Protein AF-D2S8A9-F1 (afdb_monomer)

Nearest PDB structures (foldseek):
  7tks-assembly1_2  TM=7.197E-01  e=7.276E+00  Saccharomyces cerevisiae
  7tkg-assembly1_5  TM=7.134E-01  e=8.767E+00  Saccharomyces cerevisiae

Structure (mmCIF, N/CA/C/O backbone):
data_AF-D2S8A9-F1
#
_entry.id   AF-D2S8A9-F1
#
loop_
_atom_site.group_PDB
_atom_site.id
_atom_site.type_symbol
_atom_site.label_atom_id
_atom_site.label_alt_id
_atom_site.label_comp_id
_atom_site.label_asym_id
_atom_site.label_entity_id
_atom_site.label_seq_id
_atom_site.pdbx_PDB_ins_code
_atom_site.Cartn_x
_atom_site.Cartn_y
_atom_site.Cartn_z
_atom_site.occupancy
_atom_site.B_iso_or_equiv
_atom_site.auth_seq_id
_atom_site.auth_comp_id
_atom_site.auth_asym_id
_atom_site.auth_atom_id
_atom_site.pdbx_PDB_model_num
ATOM 1 N N . MET A 1 1 ? -34.059 38.990 -2.639 1.00 36.22 1 MET A N 1
ATOM 2 C CA . MET A 1 1 ? -33.046 40.047 -2.849 1.00 36.22 1 MET A CA 1
ATOM 3 C C . MET A 1 1 ? -32.053 39.933 -1.708 1.00 36.22 1 MET A C 1
ATOM 5 O O . MET A 1 1 ? -32.429 40.268 -0.599 1.00 36.22 1 MET A O 1
ATOM 9 N N . GLY A 1 2 ? -30.846 39.403 -1.825 1.00 34.00 2 GLY A N 1
ATOM 10 C CA . GLY A 1 2 ? -30.077 38.758 -2.891 1.00 34.00 2 GLY A CA 1
ATOM 11 C C . GLY A 1 2 ? -28.841 38.193 -2.170 1.00 34.00 2 GLY A C 1
ATOM 12 O O . GLY A 1 2 ? -28.266 38.874 -1.328 1.00 34.00 2 GLY A O 1
ATOM 13 N N . ASP A 1 3 ? -28.671 36.878 -2.211 1.00 33.22 3 ASP A N 1
ATOM 14 C CA . ASP A 1 3 ? -27.584 36.179 -2.906 1.00 33.22 3 ASP A CA 1
ATOM 15 C C . ASP A 1 3 ? -26.175 36.506 -2.390 1.00 33.22 3 ASP A C 1
ATOM 17 O O . ASP A 1 3 ? -25.473 37.374 -2.899 1.00 33.22 3 ASP A O 1
ATOM 21 N N . ALA A 1 4 ? -25.735 35.711 -1.415 1.00 39.88 4 ALA A N 1
ATOM 22 C CA . ALA A 1 4 ? -24.327 35.477 -1.136 1.00 39.88 4 ALA A CA 1
ATOM 23 C C . ALA A 1 4 ? -24.091 33.965 -1.167 1.00 39.88 4 ALA A C 1
ATOM 25 O O . ALA A 1 4 ? -24.173 33.287 -0.147 1.00 39.88 4 ALA A O 1
ATOM 26 N N . ASN A 1 5 ? -23.837 33.422 -2.357 1.00 34.69 5 ASN A N 1
ATOM 27 C CA . ASN A 1 5 ? -23.184 32.125 -2.462 1.00 34.69 5 ASN A CA 1
ATOM 28 C C . ASN A 1 5 ? -22.341 32.049 -3.739 1.00 34.69 5 ASN A C 1
ATOM 30 O O . ASN A 1 5 ? -22.684 31.379 -4.711 1.00 34.69 5 ASN A O 1
ATOM 34 N N . SER A 1 6 ? -21.216 32.764 -3.730 1.00 38.22 6 SER A N 1
ATOM 35 C CA . SER A 1 6 ? -20.140 32.585 -4.707 1.00 38.22 6 SER A CA 1
ATOM 36 C C . SER A 1 6 ? -19.374 31.299 -4.395 1.00 38.22 6 SER A C 1
ATOM 38 O O . SER A 1 6 ? -18.236 31.326 -3.939 1.00 38.22 6 SER A O 1
ATOM 40 N N . SER A 1 7 ? -20.018 30.161 -4.639 1.00 43.34 7 SER A N 1
ATOM 41 C CA . SER A 1 7 ? -19.365 28.856 -4.727 1.00 43.34 7 SER A CA 1
ATOM 42 C C . SER A 1 7 ? -19.015 28.609 -6.191 1.00 43.34 7 SER A C 1
ATOM 44 O O . SER A 1 7 ? -19.755 27.961 -6.926 1.00 43.34 7 SER A O 1
ATOM 46 N N . GLY A 1 8 ? -17.912 29.202 -6.643 1.00 35.66 8 GLY A N 1
ATOM 47 C CA . GLY A 1 8 ? -17.453 29.100 -8.021 1.00 35.66 8 GLY A CA 1
ATOM 48 C C . GLY A 1 8 ? -15.950 28.877 -8.100 1.00 35.66 8 GLY A C 1
ATOM 49 O O . GLY A 1 8 ? -15.178 29.750 -7.731 1.00 35.66 8 GLY A O 1
A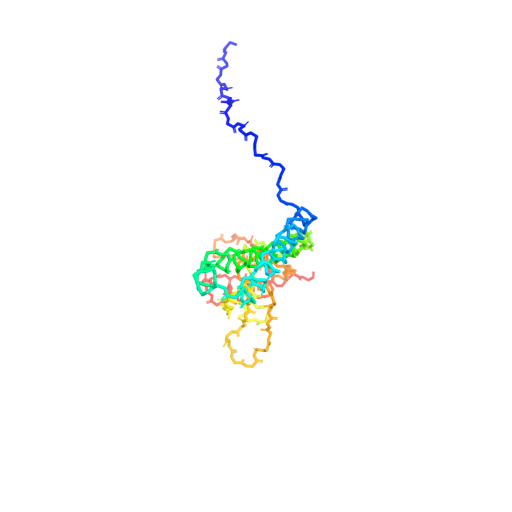TOM 50 N N . GLN A 1 9 ? -15.590 27.738 -8.696 1.00 43.41 9 GLN A N 1
ATOM 51 C CA . GLN A 1 9 ? -14.371 27.528 -9.487 1.00 43.41 9 GLN A CA 1
ATOM 52 C C . GLN A 1 9 ? -13.073 27.180 -8.738 1.00 43.41 9 GLN A C 1
ATOM 54 O O . GLN A 1 9 ? -12.113 27.935 -8.752 1.00 43.41 9 GLN A O 1
ATOM 59 N N . TYR A 1 10 ? -12.980 25.936 -8.257 1.00 39.97 10 TYR A N 1
ATOM 60 C CA . TYR A 1 10 ? -11.722 25.172 -8.304 1.00 39.97 10 TYR A CA 1
ATOM 61 C C . TYR A 1 10 ? -12.004 23.729 -8.737 1.00 39.97 10 TYR A C 1
ATOM 63 O O . TYR A 1 10 ? -11.893 22.780 -7.970 1.00 39.97 10 TYR A O 1
ATOM 71 N N . GLY A 1 11 ? -12.422 23.572 -9.991 1.00 40.78 11 GLY A N 1
ATOM 72 C CA . GLY A 1 11 ? -12.589 22.278 -10.649 1.00 40.78 11 GLY A CA 1
ATOM 73 C C . GLY A 1 11 ? -11.638 22.161 -11.831 1.00 40.78 11 GLY A C 1
ATOM 74 O O . GLY A 1 11 ? -12.088 22.087 -12.968 1.00 40.78 11 GLY A O 1
ATOM 75 N N . ALA A 1 12 ? -10.326 22.204 -11.588 1.00 47.38 12 ALA A N 1
ATOM 76 C CA . ALA A 1 12 ? -9.366 21.795 -12.605 1.00 47.38 12 ALA A CA 1
ATOM 77 C C . ALA A 1 12 ? -9.481 20.275 -12.761 1.00 47.38 12 ALA A C 1
ATOM 79 O O . ALA A 1 12 ? -9.326 19.541 -11.783 1.00 47.38 12 ALA A O 1
ATOM 80 N N . ALA A 1 13 ? -9.803 19.826 -13.975 1.00 51.12 13 ALA A N 1
ATOM 81 C CA . ALA A 1 13 ? -9.961 18.428 -14.343 1.00 51.12 13 ALA A CA 1
ATOM 82 C C . ALA A 1 13 ? -8.709 17.621 -13.965 1.00 51.12 13 ALA A C 1
ATOM 84 O O . ALA A 1 13 ? -7.732 17.556 -14.709 1.00 51.12 13 ALA A O 1
ATOM 85 N N . ARG A 1 14 ? -8.738 16.996 -12.786 1.00 62.12 14 ARG A N 1
ATOM 86 C CA . ARG A 1 14 ? -7.864 15.867 -12.487 1.00 62.12 14 ARG A CA 1
ATOM 87 C C . ARG A 1 14 ? -8.304 14.771 -13.448 1.00 62.12 14 ARG A C 1
ATOM 89 O O . ARG A 1 14 ? -9.492 14.456 -13.502 1.00 62.12 14 ARG A O 1
ATOM 96 N N . GLY A 1 15 ? -7.374 14.259 -14.253 1.00 61.22 15 GLY A N 1
ATOM 97 C CA . GLY A 1 15 ? -7.632 13.089 -15.090 1.00 61.22 15 GLY A CA 1
ATOM 98 C C . GLY A 1 15 ? -8.234 11.941 -14.265 1.00 61.22 15 GLY A C 1
ATOM 99 O O . GLY A 1 15 ? -8.216 11.998 -13.031 1.00 61.22 15 GLY A O 1
ATOM 100 N N . PRO A 1 16 ? -8.790 10.909 -14.921 1.00 71.94 16 PRO A N 1
ATOM 101 C CA . PRO A 1 16 ? -9.394 9.791 -14.209 1.00 71.94 16 PRO A CA 1
ATOM 102 C C . PRO A 1 16 ? -8.426 9.248 -13.152 1.00 71.94 16 PRO A C 1
ATOM 104 O O . PRO A 1 16 ? -7.241 9.044 -13.422 1.00 71.94 16 PRO A O 1
ATOM 107 N N . TRP A 1 17 ? -8.946 9.075 -11.935 1.00 82.69 17 TRP A N 1
ATOM 108 C CA . TRP A 1 17 ? -8.207 8.510 -10.810 1.00 82.69 17 TRP A CA 1
ATOM 109 C C . TRP A 1 17 ? -7.620 7.141 -11.182 1.00 82.69 17 TRP A C 1
ATOM 111 O O . TRP A 1 17 ? -8.195 6.410 -11.992 1.00 82.69 17 TRP A O 1
ATOM 121 N N . MET A 1 18 ? -6.473 6.793 -10.594 1.00 93.75 18 MET A N 1
ATOM 122 C CA . MET A 1 18 ? -5.798 5.526 -10.867 1.00 93.75 18 MET A CA 1
ATOM 123 C C . MET A 1 18 ? -6.702 4.336 -10.519 1.00 93.75 18 MET A C 1
ATOM 125 O O . MET A 1 18 ? -7.237 4.247 -9.416 1.00 93.75 18 MET A O 1
ATOM 129 N N . THR A 1 19 ? -6.850 3.397 -11.452 1.00 95.44 19 THR A N 1
ATOM 130 C CA . THR A 1 19 ? -7.549 2.124 -11.225 1.00 95.44 19 THR A CA 1
ATOM 131 C C . THR A 1 19 ? -6.546 0.969 -11.225 1.00 95.44 19 THR A C 1
ATOM 133 O O . THR A 1 19 ? -5.480 1.102 -11.832 1.00 95.44 19 THR A O 1
ATOM 136 N N . PRO A 1 20 ? -6.871 -0.194 -10.625 1.00 97.25 20 PRO A N 1
ATOM 137 C CA . PRO A 1 20 ? -5.993 -1.364 -10.690 1.00 97.25 20 PRO A CA 1
ATOM 138 C C . PRO A 1 20 ? -5.654 -1.783 -12.127 1.00 97.25 20 PRO A C 1
ATOM 140 O O . PRO A 1 20 ? -4.513 -2.125 -12.426 1.00 97.25 20 PRO A O 1
ATOM 143 N N . ALA A 1 21 ? -6.636 -1.731 -13.035 1.00 96.69 21 ALA A N 1
ATOM 144 C CA . ALA A 1 21 ? -6.426 -2.045 -14.446 1.00 96.69 21 ALA A CA 1
ATOM 145 C C . ALA A 1 21 ? -5.454 -1.053 -15.097 1.00 96.69 21 ALA A C 1
ATOM 147 O O . ALA A 1 21 ? -4.492 -1.466 -15.742 1.00 96.69 21 ALA A O 1
ATOM 148 N N . ARG A 1 22 ? -5.642 0.250 -14.848 1.00 96.62 22 ARG A N 1
ATOM 149 C CA . ARG A 1 22 ? -4.770 1.287 -15.400 1.00 96.62 22 ARG A CA 1
ATOM 150 C C . ARG A 1 22 ? -3.337 1.187 -14.874 1.00 96.62 22 ARG A C 1
ATOM 152 O O . ARG A 1 22 ? -2.395 1.353 -15.644 1.00 96.62 22 ARG A O 1
ATOM 159 N N . ALA A 1 23 ? -3.171 0.899 -13.587 1.00 97.62 23 ALA A N 1
ATOM 160 C CA . ALA A 1 23 ? -1.860 0.689 -12.986 1.00 97.62 23 ALA A CA 1
ATOM 161 C C . ALA A 1 23 ? -1.134 -0.507 -13.632 1.00 97.62 23 ALA A C 1
ATOM 163 O O . ALA A 1 23 ? 0.028 -0.386 -14.012 1.00 97.62 23 ALA A O 1
ATOM 164 N N . ARG A 1 24 ? -1.842 -1.620 -13.878 1.00 98.38 24 ARG A N 1
ATOM 165 C CA . ARG A 1 24 ? -1.294 -2.801 -14.575 1.00 98.38 24 ARG A CA 1
ATOM 166 C C . ARG A 1 24 ? -0.920 -2.531 -16.032 1.00 98.38 24 ARG A C 1
ATOM 168 O O . ARG A 1 24 ? 0.116 -3.006 -16.484 1.00 98.38 24 ARG A O 1
ATOM 175 N N . GLU A 1 25 ? -1.717 -1.756 -16.764 1.00 98.19 25 GLU A N 1
ATOM 176 C CA . GLU A 1 25 ? -1.378 -1.336 -18.134 1.00 98.19 25 GLU A CA 1
ATOM 177 C C . GLU A 1 25 ? -0.095 -0.498 -18.179 1.00 98.19 25 GLU A C 1
ATOM 179 O O . GLU A 1 25 ? 0.765 -0.698 -19.040 1.00 98.19 25 GLU A O 1
ATOM 184 N N . LEU A 1 26 ? 0.043 0.446 -17.244 1.00 98.06 26 LEU A N 1
ATOM 185 C CA . LEU A 1 26 ? 1.241 1.274 -17.130 1.00 98.06 26 LEU A CA 1
ATOM 186 C C . LEU A 1 26 ? 2.457 0.434 -16.732 1.00 98.06 26 LEU A C 1
ATOM 188 O O . LEU A 1 26 ? 3.522 0.621 -17.314 1.00 98.06 26 LEU A O 1
ATOM 192 N N . ALA A 1 27 ? 2.292 -0.523 -15.816 1.00 98.44 27 ALA A N 1
ATOM 193 C CA . ALA A 1 27 ? 3.350 -1.458 -15.444 1.00 98.44 27 ALA A CA 1
ATOM 194 C C . ALA A 1 27 ? 3.809 -2.295 -16.646 1.00 98.44 27 ALA A C 1
ATOM 196 O O . ALA A 1 27 ? 5.006 -2.410 -16.892 1.00 98.44 27 ALA A O 1
ATOM 197 N N . ALA A 1 28 ? 2.869 -2.815 -17.443 1.00 98.31 28 ALA A N 1
ATOM 198 C CA . ALA A 1 28 ? 3.186 -3.551 -18.665 1.00 98.31 28 ALA A CA 1
ATOM 199 C C . ALA A 1 28 ? 3.930 -2.675 -19.687 1.00 98.31 28 ALA A C 1
ATOM 201 O O . ALA A 1 28 ? 4.894 -3.125 -20.300 1.00 98.31 28 ALA A O 1
ATOM 202 N N . THR A 1 29 ? 3.528 -1.408 -19.826 1.00 98.44 29 THR A N 1
ATOM 203 C CA . THR A 1 29 ? 4.212 -0.437 -20.697 1.00 98.44 29 THR A CA 1
ATOM 204 C C . THR A 1 29 ? 5.642 -0.160 -20.219 1.00 98.44 29 THR A C 1
ATOM 206 O O . THR A 1 29 ? 6.571 -0.147 -21.024 1.00 98.44 29 THR A O 1
ATOM 209 N N . ALA A 1 30 ? 5.841 0.034 -18.912 1.00 98.38 30 ALA A N 1
ATOM 210 C CA . ALA A 1 30 ? 7.163 0.252 -18.330 1.00 98.38 30 ALA A CA 1
ATOM 211 C C . ALA A 1 30 ? 8.065 -0.985 -18.482 1.00 98.38 30 ALA A C 1
ATOM 213 O O . ALA A 1 30 ? 9.224 -0.847 -18.866 1.00 98.38 30 ALA A O 1
ATOM 214 N N . ALA A 1 31 ? 7.521 -2.186 -18.262 1.00 97.81 31 ALA A N 1
ATOM 215 C CA . ALA A 1 31 ? 8.233 -3.450 -18.440 1.00 97.81 31 ALA A CA 1
ATOM 216 C C . ALA A 1 31 ? 8.639 -3.699 -19.903 1.00 97.81 31 ALA A C 1
ATOM 218 O O . ALA A 1 31 ? 9.736 -4.194 -20.167 1.00 97.81 31 ALA A O 1
ATOM 219 N N . ASP A 1 32 ? 7.786 -3.329 -20.862 1.00 98.19 32 ASP A N 1
ATOM 220 C CA . ASP A 1 32 ? 8.117 -3.421 -22.283 1.00 98.19 32 ASP A CA 1
ATOM 221 C C . ASP A 1 32 ? 9.274 -2.487 -22.656 1.00 98.19 32 ASP A C 1
ATOM 223 O O . ASP A 1 32 ? 10.240 -2.917 -23.288 1.00 98.19 32 ASP A O 1
ATOM 227 N N . LEU A 1 33 ? 9.231 -1.232 -22.197 1.00 97.56 33 LEU A N 1
ATOM 228 C CA . LEU A 1 33 ? 10.314 -0.282 -22.440 1.00 97.56 33 LEU A CA 1
ATOM 229 C C . LEU A 1 33 ? 11.612 -0.702 -21.735 1.00 97.56 33 LEU A C 1
ATOM 231 O O . LEU A 1 33 ? 12.682 -0.597 -22.329 1.00 97.56 33 LEU A O 1
ATOM 235 N N . TYR A 1 34 ? 11.529 -1.231 -20.510 1.00 96.75 34 TYR A N 1
ATOM 236 C CA . TYR A 1 34 ? 12.669 -1.833 -19.813 1.00 96.75 34 TYR A CA 1
ATOM 237 C C . TYR A 1 34 ? 13.334 -2.911 -20.674 1.00 96.75 34 TYR A C 1
ATOM 239 O O . TYR A 1 34 ? 14.546 -2.876 -20.871 1.00 96.75 34 TYR A O 1
ATOM 247 N N . ARG A 1 35 ? 12.544 -3.832 -21.240 1.00 95.44 35 ARG A N 1
ATOM 248 C CA . ARG A 1 35 ? 13.054 -4.907 -22.098 1.00 95.44 35 ARG A CA 1
ATOM 249 C C . ARG A 1 35 ? 13.754 -4.357 -23.342 1.00 95.44 35 ARG A C 1
ATOM 251 O O . ARG A 1 35 ? 14.842 -4.821 -23.664 1.00 95.44 35 ARG A O 1
ATOM 258 N N . GLN A 1 36 ? 13.184 -3.338 -23.987 1.00 95.88 36 GLN A N 1
ATOM 259 C CA . GLN A 1 36 ? 13.816 -2.669 -25.133 1.00 95.88 36 GLN A CA 1
ATOM 260 C C . GLN A 1 36 ? 15.165 -2.026 -24.759 1.00 95.88 36 GLN A C 1
ATOM 262 O O . GLN A 1 36 ? 16.134 -2.142 -25.510 1.00 95.88 36 GLN A O 1
ATOM 267 N N . LEU A 1 37 ? 15.256 -1.371 -23.595 1.00 94.50 37 LEU A N 1
ATOM 268 C CA . LEU A 1 37 ? 16.519 -0.792 -23.121 1.00 94.50 37 LEU A CA 1
ATOM 269 C C . LEU A 1 37 ? 17.540 -1.868 -22.744 1.00 94.50 37 LEU A C 1
ATOM 271 O O . LEU A 1 37 ? 18.712 -1.733 -23.082 1.00 94.50 37 LEU A O 1
ATOM 275 N N . HIS A 1 38 ? 17.098 -2.952 -22.110 1.00 90.62 38 HIS A N 1
ATOM 276 C CA . HIS A 1 38 ? 17.963 -4.070 -21.754 1.00 90.62 38 HIS A CA 1
ATOM 277 C C . HIS A 1 38 ? 18.562 -4.746 -22.997 1.00 90.62 38 HIS A C 1
ATOM 279 O O . HIS A 1 38 ? 19.758 -5.021 -23.040 1.00 90.62 38 HIS A O 1
ATOM 285 N N . GLU A 1 39 ? 17.762 -4.949 -24.048 1.00 92.06 39 GLU A N 1
ATOM 286 C CA . GLU A 1 39 ? 18.243 -5.441 -25.346 1.00 92.06 39 GLU A CA 1
ATOM 287 C C . GLU A 1 39 ? 19.287 -4.489 -25.965 1.00 92.06 39 GLU A C 1
ATOM 289 O O . GLU A 1 39 ? 20.315 -4.943 -26.478 1.00 92.06 39 GLU A O 1
ATOM 294 N N . ALA A 1 40 ? 19.074 -3.171 -25.870 1.00 90.94 40 ALA A N 1
ATOM 295 C CA . ALA A 1 40 ? 20.040 -2.174 -26.331 1.00 90.94 40 ALA A CA 1
ATOM 296 C C . ALA A 1 40 ? 21.346 -2.193 -25.517 1.00 90.94 40 ALA A C 1
ATOM 298 O O . ALA A 1 40 ? 22.424 -2.036 -26.095 1.00 90.94 40 ALA A O 1
ATOM 299 N N . ASP A 1 41 ? 21.276 -2.426 -24.205 1.00 90.06 41 ASP A N 1
ATOM 300 C CA . ASP A 1 41 ? 22.458 -2.568 -23.352 1.00 90.06 41 ASP A CA 1
ATOM 301 C C . ASP A 1 41 ? 23.264 -3.831 -23.673 1.00 90.06 41 ASP A C 1
ATOM 303 O O . ASP A 1 41 ? 24.489 -3.759 -23.778 1.00 90.06 41 ASP A O 1
ATOM 307 N N . LEU A 1 42 ? 22.599 -4.961 -23.931 1.00 89.62 42 LEU A N 1
ATOM 308 C CA . LEU A 1 42 ? 23.268 -6.184 -24.388 1.00 89.62 42 LEU A CA 1
ATOM 309 C C . LEU A 1 42 ? 23.976 -5.969 -25.734 1.00 89.62 42 LEU A C 1
ATOM 311 O O . LEU A 1 42 ? 25.117 -6.402 -25.918 1.00 89.62 42 LEU A O 1
ATOM 315 N N . ALA A 1 43 ? 23.329 -5.270 -26.672 1.00 90.69 43 ALA A N 1
ATOM 316 C CA . ALA A 1 43 ? 23.934 -4.923 -27.956 1.00 90.69 43 ALA A CA 1
ATOM 317 C C . ALA A 1 43 ? 25.133 -3.975 -27.787 1.00 90.69 43 ALA A C 1
ATOM 319 O O . ALA A 1 43 ? 26.161 -4.156 -28.442 1.00 90.69 43 ALA A O 1
ATOM 320 N N . ARG A 1 44 ? 25.025 -2.994 -26.881 1.00 88.88 44 ARG A N 1
ATOM 321 C CA . ARG A 1 44 ? 26.120 -2.088 -26.521 1.00 88.88 44 ARG A CA 1
ATOM 322 C C . ARG A 1 44 ? 27.311 -2.860 -25.968 1.00 88.88 44 ARG A C 1
ATOM 324 O O . ARG A 1 44 ? 28.426 -2.596 -26.401 1.00 88.88 44 ARG A O 1
ATOM 331 N N . ASP A 1 45 ? 27.105 -3.786 -25.034 1.00 88.19 45 ASP A N 1
ATOM 332 C CA . ASP A 1 45 ? 28.195 -4.560 -24.424 1.00 88.19 45 ASP A CA 1
ATOM 333 C C . ASP A 1 45 ? 28.931 -5.444 -25.443 1.00 88.19 45 ASP A C 1
ATOM 335 O O . ASP A 1 45 ? 30.143 -5.647 -25.324 1.00 88.19 45 ASP A O 1
ATOM 339 N N . ALA A 1 46 ? 28.226 -5.900 -26.481 1.00 91.25 46 ALA A N 1
ATOM 340 C CA . ALA A 1 46 ? 28.789 -6.661 -27.592 1.00 91.25 46 ALA A CA 1
ATOM 341 C C . ALA A 1 46 ? 29.479 -5.800 -28.676 1.00 91.25 46 ALA A C 1
ATOM 343 O O . ALA A 1 46 ? 30.112 -6.360 -29.575 1.00 91.25 46 ALA A O 1
ATOM 344 N N . ASP A 1 47 ? 29.381 -4.464 -28.629 1.00 92.56 47 ASP A N 1
ATOM 345 C CA . ASP A 1 47 ? 29.931 -3.588 -29.674 1.00 92.56 47 ASP A CA 1
ATOM 346 C C . ASP A 1 47 ? 31.475 -3.653 -29.686 1.00 92.56 47 ASP A C 1
ATOM 348 O O . ASP A 1 47 ? 32.101 -3.546 -28.625 1.00 92.56 47 ASP A O 1
ATOM 352 N N . PRO A 1 48 ? 32.133 -3.814 -30.853 1.00 93.75 48 PRO A N 1
ATOM 353 C CA . PRO A 1 48 ? 33.592 -3.876 -30.943 1.00 93.75 48 PRO A CA 1
ATOM 354 C C . PRO A 1 48 ? 34.293 -2.563 -30.549 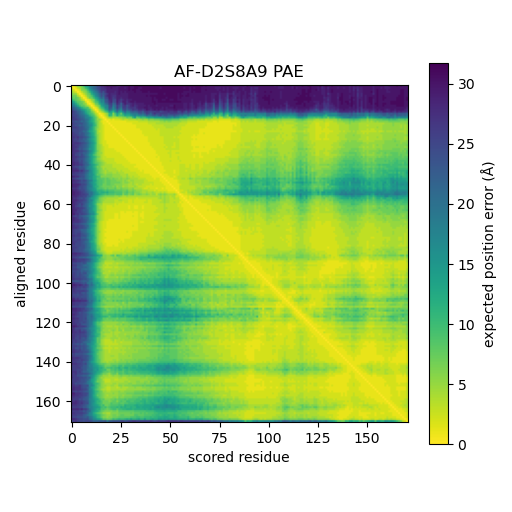1.00 93.75 48 PRO A C 1
ATOM 356 O O . PRO A 1 48 ? 35.434 -2.610 -30.078 1.00 93.75 48 PRO A O 1
ATOM 359 N N . ASP A 1 49 ? 33.633 -1.407 -30.658 1.00 93.31 49 ASP A N 1
ATOM 360 C CA . ASP A 1 49 ? 34.178 -0.093 -30.309 1.00 93.31 49 ASP A CA 1
ATOM 361 C C . ASP A 1 49 ? 34.128 0.167 -28.783 1.00 93.31 49 ASP A C 1
ATOM 363 O O . ASP A 1 49 ? 33.050 0.323 -28.195 1.00 93.31 49 ASP A O 1
ATOM 367 N N . PRO A 1 50 ? 35.287 0.301 -28.101 1.00 89.00 50 PRO A N 1
ATOM 368 C CA . PRO A 1 50 ? 35.330 0.605 -26.672 1.00 89.00 50 PRO A CA 1
ATOM 369 C C . PRO A 1 50 ? 34.660 1.930 -26.284 1.00 89.00 50 PRO A C 1
ATOM 371 O O . PRO A 1 50 ? 34.233 2.078 -25.138 1.00 89.00 50 PRO A O 1
ATOM 374 N N . ALA A 1 51 ? 34.595 2.916 -27.184 1.00 89.31 51 ALA A N 1
ATOM 375 C CA . ALA A 1 51 ? 33.924 4.184 -26.912 1.00 89.31 51 ALA A CA 1
ATOM 376 C C . ALA A 1 51 ? 32.403 4.003 -26.827 1.00 89.31 51 ALA A C 1
ATOM 378 O O . ALA A 1 51 ? 31.779 4.551 -25.918 1.00 89.31 51 ALA A O 1
ATOM 379 N N . ARG A 1 52 ? 31.830 3.174 -27.707 1.00 86.56 52 ARG A N 1
ATOM 380 C CA . ARG A 1 52 ? 30.405 2.817 -27.684 1.00 86.56 52 ARG A CA 1
ATOM 381 C C . ARG A 1 52 ? 30.053 1.978 -26.469 1.00 86.56 52 ARG A C 1
ATOM 383 O O . ARG A 1 52 ? 29.084 2.298 -25.791 1.00 86.56 52 ARG A O 1
ATOM 390 N N . ARG A 1 53 ? 30.906 1.017 -26.091 1.00 87.94 53 ARG A N 1
ATOM 391 C CA . ARG A 1 53 ? 30.730 0.269 -24.833 1.00 87.94 53 ARG A CA 1
ATOM 392 C C . ARG A 1 53 ? 30.669 1.187 -23.612 1.00 87.94 53 ARG A C 1
ATOM 394 O O . ARG A 1 53 ? 29.859 0.963 -22.723 1.00 87.94 53 ARG A O 1
ATOM 401 N N . ARG A 1 54 ? 31.474 2.256 -23.563 1.00 85.88 54 ARG A N 1
ATOM 402 C CA . ARG A 1 54 ? 31.440 3.233 -22.454 1.00 85.88 54 ARG A CA 1
ATOM 403 C C . ARG A 1 54 ? 30.236 4.184 -22.496 1.00 85.88 54 ARG A C 1
ATOM 405 O O . ARG A 1 54 ? 29.890 4.773 -21.471 1.00 85.88 54 ARG A O 1
ATOM 412 N N . ALA A 1 55 ? 29.597 4.354 -23.650 1.00 80.56 55 ALA A N 1
ATOM 413 C CA . ALA A 1 55 ? 28.427 5.205 -23.823 1.00 80.56 55 ALA A CA 1
ATOM 414 C C . ALA A 1 55 ? 27.144 4.411 -23.526 1.00 80.56 55 ALA A C 1
ATOM 416 O O . ALA A 1 55 ? 26.497 3.907 -24.434 1.00 80.56 55 ALA A O 1
ATOM 417 N N . GLY A 1 56 ? 26.780 4.275 -22.246 1.00 77.69 56 GLY A N 1
ATOM 418 C CA . GLY A 1 56 ? 25.601 3.472 -21.885 1.00 77.69 56 GLY A CA 1
ATOM 419 C C . GLY A 1 56 ? 25.070 3.591 -20.469 1.00 77.69 56 GLY A C 1
ATOM 420 O O . GLY A 1 56 ? 23.921 3.253 -20.242 1.00 77.69 56 GLY A O 1
ATOM 421 N N . TRP A 1 57 ? 25.837 4.142 -19.524 1.00 81.31 57 TRP A N 1
ATOM 422 C CA . TRP A 1 57 ? 25.418 4.172 -18.114 1.00 81.31 57 TRP A CA 1
ATOM 423 C C . TRP A 1 57 ? 24.041 4.829 -17.880 1.00 81.31 57 TRP A C 1
ATOM 425 O O . TRP A 1 57 ? 23.331 4.471 -16.951 1.00 81.31 57 TRP A O 1
ATOM 435 N N . ARG A 1 58 ? 23.643 5.789 -18.730 1.00 86.38 58 ARG A N 1
ATOM 436 C CA . ARG A 1 58 ? 22.318 6.425 -18.652 1.00 86.38 58 ARG A CA 1
ATOM 437 C C . ARG A 1 58 ? 21.177 5.503 -19.097 1.00 86.38 58 ARG A C 1
ATOM 439 O O . ARG A 1 58 ? 20.064 5.703 -18.627 1.00 86.38 58 ARG A O 1
ATOM 446 N N . LEU A 1 59 ? 21.438 4.550 -19.997 1.00 86.38 59 LEU A N 1
ATOM 447 C CA . LEU A 1 59 ? 20.458 3.547 -20.428 1.00 86.38 59 LEU A CA 1
ATOM 448 C C . LEU A 1 59 ? 20.203 2.544 -19.304 1.00 86.38 59 LEU A C 1
ATOM 450 O O . LEU A 1 59 ? 19.045 2.338 -18.965 1.00 86.38 59 LEU A O 1
ATOM 454 N N . ASP A 1 60 ? 21.261 2.066 -18.649 1.00 85.38 60 ASP A N 1
ATOM 455 C CA . ASP A 1 60 ? 21.163 1.187 -17.476 1.00 85.38 60 ASP A CA 1
ATOM 456 C C . ASP A 1 60 ? 20.369 1.848 -16.331 1.00 85.38 60 ASP A C 1
ATOM 458 O O . ASP A 1 60 ? 19.418 1.277 -15.800 1.00 85.38 60 ASP A O 1
ATOM 462 N N . VAL A 1 61 ? 20.658 3.122 -16.024 1.00 91.00 61 VAL A N 1
ATOM 463 C CA . VAL A 1 61 ? 19.877 3.897 -15.039 1.00 91.00 61 VAL A CA 1
ATOM 464 C C . VAL A 1 61 ? 18.407 4.029 -15.445 1.00 91.00 61 VAL A C 1
ATOM 466 O O . VAL A 1 61 ? 17.521 3.900 -14.599 1.00 91.00 61 VAL A O 1
ATOM 469 N N . ALA A 1 62 ? 18.125 4.287 -16.725 1.00 93.94 62 ALA A N 1
ATOM 470 C CA . ALA A 1 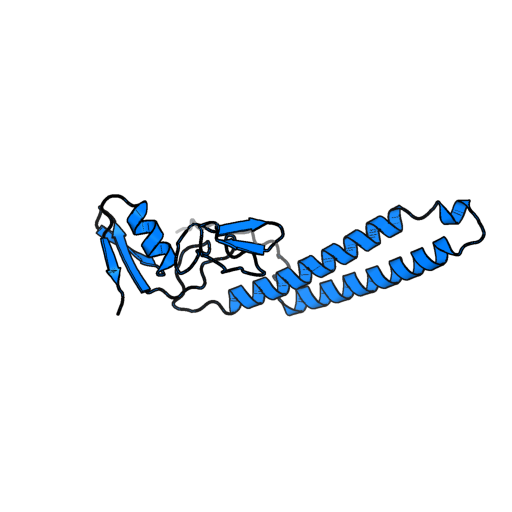62 ? 16.754 4.379 -17.217 1.00 93.94 62 ALA A CA 1
ATOM 471 C C . ALA A 1 62 ? 16.029 3.024 -17.153 1.00 93.94 62 ALA A C 1
ATOM 473 O O . ALA A 1 62 ? 14.868 2.981 -16.748 1.00 93.94 62 ALA A O 1
ATOM 474 N N . ALA A 1 63 ? 16.709 1.925 -17.489 1.00 93.25 63 ALA A N 1
ATOM 475 C CA . ALA A 1 63 ? 16.180 0.570 -17.394 1.00 93.25 63 ALA A CA 1
ATOM 476 C C . ALA A 1 63 ? 15.844 0.214 -15.939 1.00 93.25 63 ALA A C 1
ATOM 478 O O . ALA A 1 63 ? 14.711 -0.175 -15.657 1.00 93.25 63 ALA A O 1
ATOM 479 N N . GLY A 1 64 ? 16.769 0.445 -15.003 1.00 93.12 64 GLY A N 1
ATOM 480 C CA . GLY A 1 64 ? 16.516 0.248 -13.574 1.00 93.12 64 GLY A CA 1
ATOM 481 C C . GLY A 1 64 ? 15.323 1.069 -13.075 1.00 93.12 64 GLY A C 1
ATOM 482 O O . GLY A 1 64 ? 14.449 0.541 -12.391 1.00 93.12 64 GLY A O 1
ATOM 483 N N . GLY A 1 65 ? 15.221 2.336 -13.491 1.00 96.44 65 GLY A N 1
ATOM 484 C CA . GLY A 1 65 ? 14.078 3.190 -13.159 1.00 96.44 65 GLY A CA 1
ATOM 485 C C . GLY A 1 65 ? 12.740 2.670 -13.698 1.00 96.44 65 GLY A C 1
ATOM 486 O O . GLY A 1 65 ? 11.736 2.725 -12.990 1.00 96.44 65 GLY A O 1
ATOM 487 N N . LEU A 1 66 ? 12.710 2.137 -14.923 1.00 97.75 66 LEU A N 1
ATOM 488 C CA . LEU A 1 66 ? 11.504 1.548 -15.518 1.00 97.75 66 LEU A CA 1
ATOM 489 C C . LEU A 1 66 ? 11.091 0.250 -14.831 1.00 97.75 66 LEU A C 1
ATOM 491 O O . LEU A 1 66 ? 9.898 0.041 -14.613 1.00 97.75 66 LEU A O 1
ATOM 495 N N . GLN A 1 67 ? 12.057 -0.592 -14.465 1.00 96.31 67 GLN A N 1
ATOM 496 C CA . GLN A 1 67 ? 11.787 -1.802 -13.700 1.00 96.31 67 GLN A CA 1
ATOM 497 C C . GLN A 1 67 ? 11.163 -1.455 -12.343 1.00 96.31 67 GLN A C 1
ATOM 499 O O . GLN A 1 67 ? 10.083 -1.952 -12.030 1.00 96.31 67 GLN A O 1
ATOM 504 N N . SER A 1 68 ? 11.780 -0.545 -11.580 1.00 95.88 68 SER A N 1
ATOM 505 C CA . SER A 1 68 ? 11.224 -0.100 -10.297 1.00 95.88 68 SER A CA 1
ATOM 506 C C . SER A 1 68 ? 9.846 0.545 -10.460 1.00 95.88 68 SER A C 1
ATOM 508 O O . SER A 1 68 ? 8.946 0.274 -9.674 1.00 95.88 68 SER A O 1
ATOM 510 N N . ALA A 1 69 ? 9.633 1.352 -11.504 1.00 97.12 69 ALA A N 1
ATOM 511 C CA . ALA A 1 69 ? 8.320 1.933 -11.773 1.00 97.12 69 ALA A CA 1
ATOM 512 C C . ALA A 1 69 ? 7.255 0.861 -12.060 1.00 97.12 69 ALA A C 1
ATOM 514 O O . ALA A 1 69 ? 6.125 0.989 -11.594 1.00 97.12 69 ALA A O 1
ATOM 515 N N . ALA A 1 70 ? 7.596 -0.193 -12.809 1.00 97.88 70 ALA A N 1
ATOM 516 C CA . ALA A 1 70 ? 6.679 -1.296 -13.079 1.00 97.88 70 ALA A CA 1
ATOM 517 C C . ALA A 1 70 ? 6.295 -2.050 -11.795 1.00 97.88 70 ALA A C 1
ATOM 519 O O . ALA A 1 70 ? 5.116 -2.336 -11.596 1.00 97.88 70 ALA A O 1
ATOM 520 N N . GLU A 1 71 ? 7.266 -2.326 -10.920 1.00 95.38 71 GLU A N 1
ATOM 521 C CA . GLU A 1 71 ? 7.050 -2.981 -9.622 1.00 95.38 71 GLU A CA 1
ATOM 522 C C . GLU A 1 71 ? 6.124 -2.144 -8.719 1.00 95.38 71 GLU A C 1
ATOM 524 O O . GLU A 1 71 ? 5.078 -2.632 -8.295 1.00 95.38 71 GLU A O 1
ATOM 529 N N . GLU A 1 72 ? 6.419 -0.853 -8.534 1.00 95.31 72 GLU A N 1
ATOM 530 C CA . GLU A 1 72 ? 5.601 0.065 -7.721 1.00 95.31 72 GLU A CA 1
ATOM 531 C C . GLU A 1 72 ? 4.167 0.224 -8.264 1.00 95.31 72 GLU A C 1
ATOM 533 O O . GLU A 1 72 ? 3.200 0.350 -7.508 1.00 95.31 72 GLU A O 1
ATOM 538 N N . LEU A 1 73 ? 3.990 0.194 -9.590 1.00 97.06 73 LEU A N 1
ATOM 539 C CA . LEU A 1 73 ? 2.667 0.240 -10.218 1.00 97.06 73 LEU A CA 1
ATOM 540 C C . LEU A 1 73 ? 1.859 -1.039 -9.966 1.00 97.06 73 LEU A C 1
ATOM 542 O O . LEU A 1 73 ? 0.645 -0.960 -9.765 1.00 97.06 73 LEU A O 1
ATOM 546 N N . LEU A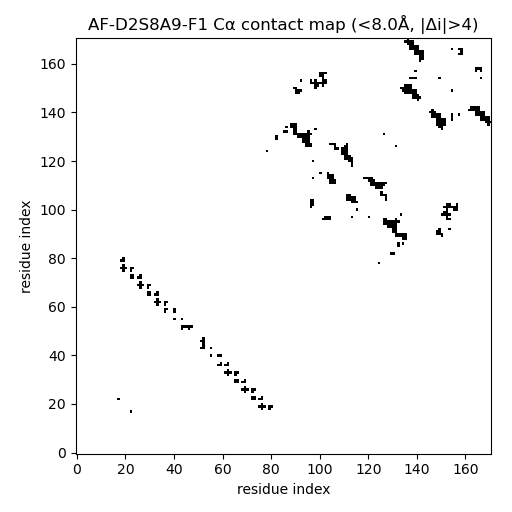 1 74 ? 2.501 -2.209 -9.966 1.00 96.38 74 LEU A N 1
ATOM 547 C CA . LEU A 1 74 ? 1.841 -3.469 -9.616 1.00 96.38 74 LEU A CA 1
ATOM 548 C C . LEU A 1 74 ? 1.464 -3.499 -8.132 1.00 96.38 74 LEU A C 1
ATOM 550 O O . LEU A 1 74 ? 0.320 -3.829 -7.813 1.00 96.38 74 LEU A O 1
ATOM 554 N N . ASP A 1 75 ? 2.362 -3.058 -7.252 1.00 93.62 75 ASP A N 1
ATOM 555 C CA . ASP A 1 75 ? 2.089 -2.939 -5.816 1.00 93.62 75 ASP A CA 1
ATOM 556 C C . ASP A 1 75 ? 0.920 -1.981 -5.548 1.00 93.62 75 ASP A C 1
ATOM 558 O O . ASP A 1 75 ? 0.009 -2.301 -4.776 1.00 93.62 75 ASP A O 1
ATOM 562 N N . THR A 1 76 ? 0.874 -0.854 -6.266 1.00 94.19 76 THR A N 1
ATOM 563 C CA . THR A 1 76 ? -0.248 0.097 -6.230 1.00 94.19 76 THR A CA 1
ATOM 564 C C . THR A 1 76 ? -1.550 -0.547 -6.715 1.00 94.19 76 THR A C 1
ATOM 566 O O . THR A 1 76 ? -2.612 -0.331 -6.128 1.00 94.19 76 THR A O 1
ATOM 569 N N . ALA A 1 77 ? -1.514 -1.343 -7.790 1.00 96.25 77 ALA A N 1
ATOM 570 C CA . ALA A 1 77 ? -2.702 -2.037 -8.286 1.00 96.25 77 ALA A CA 1
ATOM 571 C C . ALA A 1 77 ? -3.273 -2.990 -7.228 1.00 96.25 77 ALA A C 1
ATOM 573 O O . ALA A 1 77 ? -4.491 -3.041 -7.026 1.00 96.25 77 ALA A O 1
ATOM 574 N N . ASP A 1 78 ? -2.396 -3.715 -6.539 1.00 95.06 78 ASP A N 1
ATOM 575 C CA . ASP A 1 78 ? -2.784 -4.642 -5.486 1.00 95.06 78 ASP A CA 1
ATOM 576 C C . ASP A 1 78 ? -3.260 -3.907 -4.224 1.00 95.06 78 ASP A C 1
ATOM 578 O O . ASP A 1 78 ? -4.210 -4.361 -3.584 1.00 95.06 78 ASP A O 1
ATOM 582 N N . GLU A 1 79 ? -2.676 -2.753 -3.886 1.00 93.62 79 GLU A N 1
ATOM 583 C CA . GLU A 1 79 ? -3.174 -1.867 -2.824 1.00 93.62 79 GLU A CA 1
ATOM 584 C C . GLU A 1 79 ? -4.597 -1.393 -3.112 1.00 93.62 79 GLU A C 1
ATOM 586 O O . GLU A 1 79 ? -5.492 -1.574 -2.286 1.00 93.62 79 GLU A O 1
ATOM 591 N N . LEU A 1 80 ? -4.852 -0.877 -4.315 1.00 94.44 80 LEU A N 1
ATOM 592 C CA . LEU A 1 80 ? -6.185 -0.426 -4.714 1.00 94.44 80 LEU A CA 1
ATOM 593 C C . LEU A 1 80 ? -7.223 -1.555 -4.634 1.00 94.44 80 LEU A C 1
ATOM 595 O O . LEU A 1 80 ? -8.358 -1.317 -4.219 1.00 94.44 80 LEU A O 1
ATOM 599 N N . ILE A 1 81 ? -6.847 -2.789 -4.985 1.00 95.00 81 ILE A N 1
ATOM 600 C CA . ILE A 1 81 ? -7.721 -3.963 -4.841 1.00 95.00 81 ILE A CA 1
ATOM 601 C C . ILE A 1 81 ? -7.995 -4.269 -3.370 1.00 95.00 81 ILE A C 1
ATOM 603 O O . ILE A 1 81 ? -9.151 -4.499 -3.012 1.00 95.00 81 ILE A O 1
ATOM 607 N N . ARG A 1 82 ? -6.969 -4.253 -2.509 1.00 93.62 82 ARG A N 1
ATOM 608 C CA . ARG A 1 82 ? -7.138 -4.483 -1.064 1.00 93.62 82 ARG A CA 1
ATOM 609 C C . ARG A 1 82 ? -8.064 -3.446 -0.438 1.00 93.62 82 ARG A C 1
ATOM 611 O O . ARG A 1 82 ? -8.977 -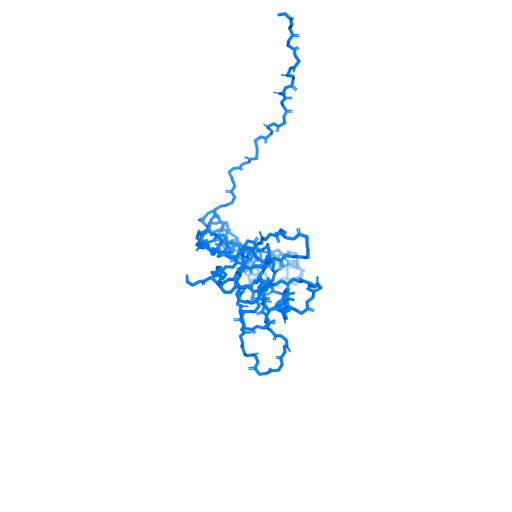3.816 0.297 1.00 93.62 82 ARG A O 1
ATOM 618 N N . LEU A 1 83 ? -7.864 -2.170 -0.765 1.00 9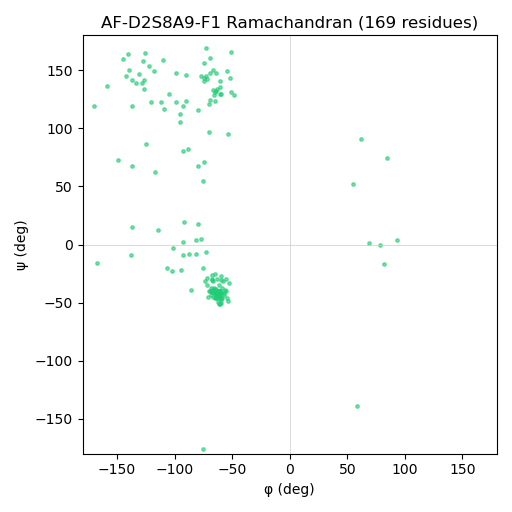2.31 83 LEU A N 1
ATOM 619 C CA . LEU A 1 83 ? -8.685 -1.072 -0.259 1.00 92.31 83 LEU A CA 1
ATOM 620 C C . LEU A 1 83 ? -10.134 -1.176 -0.747 1.00 92.31 83 LEU A C 1
ATOM 622 O O . LEU A 1 83 ? -11.057 -0.982 0.042 1.00 92.31 83 LEU A O 1
ATOM 626 N N . ALA A 1 84 ? -10.348 -1.538 -2.014 1.00 91.81 84 ALA A N 1
ATOM 627 C CA . ALA A 1 84 ? -11.687 -1.754 -2.559 1.00 91.81 84 ALA A CA 1
ATOM 628 C C . ALA A 1 84 ? -12.389 -2.984 -1.956 1.00 91.81 84 ALA A C 1
ATOM 630 O O . ALA A 1 84 ? -13.609 -2.990 -1.820 1.00 91.81 84 ALA A O 1
ATOM 631 N N . ALA A 1 85 ? -11.630 -4.014 -1.570 1.00 92.38 85 ALA A N 1
ATOM 632 C CA . ALA A 1 85 ? -12.139 -5.214 -0.908 1.00 92.38 85 ALA A CA 1
ATOM 633 C C . ALA A 1 85 ? -12.352 -5.037 0.609 1.00 92.38 85 ALA A C 1
ATOM 635 O O . ALA A 1 85 ? -12.698 -6.003 1.298 1.00 92.38 85 ALA A O 1
ATOM 636 N N . ARG A 1 86 ? -12.133 -3.829 1.152 1.00 91.19 86 ARG A N 1
ATOM 637 C CA . ARG A 1 86 ? -12.311 -3.550 2.578 1.00 91.19 86 ARG A CA 1
ATOM 638 C C . ARG A 1 86 ? -13.759 -3.800 2.988 1.00 91.19 86 ARG A C 1
ATOM 640 O O . ARG A 1 86 ? -14.708 -3.398 2.317 1.00 91.19 86 ARG A O 1
ATOM 647 N N . ARG A 1 87 ? -13.915 -4.475 4.124 1.00 90.00 87 ARG A N 1
ATOM 648 C CA . ARG A 1 87 ? -15.224 -4.856 4.650 1.00 90.00 87 ARG A CA 1
ATOM 649 C C . ARG A 1 87 ? -16.028 -3.623 5.067 1.00 90.00 87 ARG A C 1
ATOM 651 O O . ARG A 1 87 ? -15.460 -2.628 5.515 1.00 90.00 87 ARG A O 1
ATOM 658 N N . ALA A 1 88 ? -17.353 -3.721 4.975 1.00 90.88 88 ALA A N 1
ATOM 659 C CA . ALA A 1 88 ? -18.255 -2.668 5.446 1.00 90.88 88 ALA A CA 1
ATOM 660 C C . ALA A 1 88 ? -18.212 -2.502 6.977 1.00 90.88 88 ALA A C 1
ATOM 662 O O . ALA A 1 88 ? -18.356 -1.393 7.477 1.00 90.88 88 ALA A O 1
ATOM 663 N N . ASP A 1 89 ? -17.962 -3.594 7.705 1.00 93.69 89 ASP A N 1
ATOM 664 C CA . ASP A 1 89 ? -17.800 -3.657 9.163 1.00 93.69 89 ASP A CA 1
ATOM 665 C C . ASP A 1 89 ? -16.331 -3.495 9.604 1.00 93.69 89 ASP A C 1
ATOM 667 O O . ASP A 1 89 ? -15.957 -3.916 10.697 1.00 93.69 89 ASP A O 1
ATOM 671 N N . ALA A 1 90 ? -15.463 -2.938 8.755 1.00 95.88 90 ALA A N 1
ATOM 672 C CA . ALA A 1 90 ? -14.052 -2.782 9.086 1.00 95.88 90 ALA A CA 1
ATOM 673 C C . ALA A 1 90 ? -13.817 -1.655 10.105 1.00 95.88 90 ALA A C 1
ATOM 675 O O . ALA A 1 90 ? -14.381 -0.564 10.001 1.00 95.88 90 ALA A O 1
ATOM 676 N N . CYS A 1 91 ? -12.894 -1.904 11.034 1.00 96.75 91 CYS A N 1
ATOM 677 C CA . CYS A 1 91 ? -12.420 -0.958 12.039 1.00 96.75 91 CYS A CA 1
ATOM 678 C C . CYS A 1 91 ? -12.058 0.398 11.408 1.00 96.75 91 CYS A C 1
ATOM 680 O O . CYS A 1 91 ? -11.285 0.422 10.446 1.00 96.75 91 CYS A O 1
ATOM 682 N N . PRO A 1 92 ? -12.569 1.528 11.933 1.00 96.12 92 PRO A N 1
ATOM 683 C CA . PRO A 1 92 ? -12.469 2.846 11.302 1.00 96.12 92 PRO A CA 1
ATOM 684 C C . PRO A 1 92 ? -11.064 3.458 11.352 1.00 96.12 92 PRO A C 1
ATOM 686 O O . PRO A 1 92 ? -10.836 4.511 10.760 1.00 96.12 92 PRO A O 1
ATOM 689 N N . MET A 1 93 ? -10.120 2.825 12.050 1.00 96.25 93 MET A N 1
ATOM 690 C CA . MET A 1 93 ? -8.779 3.370 12.222 1.00 96.25 93 MET A CA 1
ATOM 691 C C . MET A 1 93 ? -8.038 3.468 10.880 1.00 96.25 93 MET A C 1
ATOM 693 O O . MET A 1 93 ? -7.986 2.481 10.139 1.00 96.25 93 MET A O 1
ATOM 697 N N . PRO A 1 94 ? -7.413 4.620 10.567 1.00 94.62 94 PRO A N 1
ATOM 698 C CA . PRO A 1 94 ? -6.755 4.836 9.280 1.00 94.62 94 PRO A CA 1
ATOM 699 C C . PRO A 1 94 ? -5.387 4.144 9.159 1.00 94.62 94 PRO A C 1
ATOM 701 O O . PRO A 1 94 ? -4.715 4.309 8.150 1.00 94.62 94 PRO A O 1
ATOM 704 N N . TRP A 1 95 ? -4.990 3.354 10.159 1.00 94.12 95 TRP A N 1
ATOM 705 C CA . TRP A 1 95 ? -3.807 2.495 10.141 1.00 94.12 95 TRP A CA 1
ATOM 706 C C . TRP A 1 95 ? -4.166 1.087 10.610 1.00 94.12 95 TRP A C 1
ATOM 708 O O . TRP A 1 95 ? -4.994 0.908 11.508 1.00 94.12 95 TRP A O 1
ATOM 718 N N . GLY A 1 96 ? -3.510 0.073 10.056 1.00 94.06 96 GLY A N 1
ATOM 719 C CA . GLY A 1 96 ? -3.652 -1.300 10.509 1.00 94.06 96 GLY A CA 1
ATOM 720 C C . GLY A 1 96 ? -2.928 -1.579 11.829 1.00 94.06 96 GLY A C 1
ATOM 721 O O . GLY A 1 96 ? -1.952 -0.932 12.203 1.00 94.06 96 GLY A O 1
ATOM 722 N N . ALA A 1 97 ? -3.401 -2.612 12.524 1.00 93.31 97 ALA A N 1
ATOM 723 C CA . ALA A 1 97 ? -2.797 -3.150 13.739 1.00 93.31 97 ALA A CA 1
ATOM 724 C C . ALA A 1 97 ? -2.523 -4.654 13.592 1.00 93.31 97 ALA A C 1
ATOM 726 O O . ALA A 1 97 ? -3.055 -5.319 12.689 1.00 93.31 97 ALA A O 1
ATOM 727 N N . CYS A 1 98 ? -1.693 -5.204 14.483 1.00 92.50 98 CYS A N 1
ATOM 728 C CA . CYS A 1 98 ? -1.655 -6.646 14.686 1.00 92.50 98 CYS A CA 1
ATOM 729 C C . CYS A 1 98 ? -2.976 -7.053 15.357 1.00 92.50 98 CYS A C 1
ATOM 731 O O . CYS A 1 98 ? -3.263 -6.519 16.428 1.00 92.50 98 CYS A O 1
ATOM 733 N N . PRO A 1 99 ? -3.757 -7.991 14.794 1.00 88.69 99 PRO A N 1
ATOM 734 C CA . PRO A 1 99 ? -5.055 -8.350 15.369 1.00 88.69 99 PRO A CA 1
ATOM 735 C C . PRO A 1 99 ? -4.963 -8.845 16.816 1.00 88.69 99 PRO A C 1
ATOM 737 O O . PRO A 1 99 ? -5.856 -8.584 17.597 1.00 88.69 99 PRO A O 1
ATOM 740 N N . GLU A 1 100 ? -3.852 -9.488 17.177 1.00 86.44 100 GLU A N 1
ATOM 741 C CA . GLU A 1 100 ? -3.633 -10.069 18.510 1.00 86.44 100 GLU A CA 1
ATOM 742 C C . GLU A 1 100 ? -2.878 -9.136 19.472 1.00 86.44 100 GLU A C 1
ATOM 744 O O . GLU A 1 100 ? -2.892 -9.333 20.682 1.00 86.44 100 GLU A O 1
ATOM 749 N N . HIS A 1 101 ? -2.131 -8.161 18.944 1.00 88.12 101 HIS A N 1
ATOM 750 C CA . HIS A 1 101 ? -1.114 -7.438 19.721 1.00 88.12 101 HIS A CA 1
ATOM 751 C C . HIS A 1 101 ? -1.124 -5.926 19.488 1.00 88.12 101 HIS A C 1
ATOM 753 O O . HIS A 1 101 ? -0.136 -5.256 19.788 1.00 88.12 101 HIS A O 1
ATOM 759 N N . GLY A 1 102 ? -2.190 -5.397 18.891 1.00 88.94 102 GLY A N 1
ATOM 760 C CA . GLY A 1 102 ? -2.404 -3.967 18.700 1.00 88.94 102 GLY A CA 1
ATOM 761 C C . GLY A 1 102 ? -1.307 -3.251 17.912 1.00 88.94 102 GLY A C 1
ATOM 762 O O . GLY A 1 102 ? -0.808 -3.764 16.899 1.00 88.94 102 GLY A O 1
ATOM 763 N N . ALA A 1 103 ? -0.950 -2.047 18.367 1.00 84.94 103 ALA A N 1
ATOM 764 C CA . ALA A 1 103 ? -0.037 -1.110 17.709 1.00 84.94 103 ALA A CA 1
ATOM 765 C C . ALA A 1 103 ? 1.452 -1.510 17.835 1.00 84.94 103 ALA A C 1
ATOM 767 O O . ALA A 1 103 ? 2.299 -0.748 18.289 1.00 84.94 103 ALA A O 1
ATOM 768 N N . THR A 1 104 ? 1.795 -2.733 17.423 1.00 88.81 104 THR A N 1
ATOM 769 C CA . THR A 1 104 ? 3.153 -3.314 17.541 1.00 88.81 104 THR A CA 1
ATOM 770 C C . THR A 1 104 ? 3.829 -3.580 16.195 1.00 88.81 104 THR A C 1
ATOM 772 O O . THR A 1 104 ? 4.846 -4.285 16.115 1.00 88.81 104 THR A O 1
ATOM 775 N N . LEU A 1 105 ? 3.249 -3.040 15.124 1.00 92.88 105 LEU A N 1
ATOM 776 C CA . LEU A 1 105 ? 3.718 -3.215 13.759 1.00 92.88 105 LEU A CA 1
ATOM 777 C C . LEU A 1 105 ? 4.943 -2.336 13.456 1.00 92.88 105 LEU A C 1
ATOM 779 O O . LEU A 1 105 ? 5.055 -1.205 13.918 1.00 92.88 105 LEU A O 1
ATOM 783 N N . ARG A 1 106 ? 5.849 -2.856 12.629 1.00 92.12 106 ARG A N 1
ATOM 784 C CA . ARG A 1 106 ? 6.901 -2.110 11.930 1.00 92.12 106 ARG A CA 1
ATOM 785 C C . ARG A 1 106 ? 6.757 -2.322 10.433 1.00 92.12 106 ARG A C 1
ATOM 787 O O . ARG A 1 106 ? 6.217 -3.339 10.002 1.00 92.12 106 ARG A O 1
ATOM 794 N N . SER A 1 107 ? 7.230 -1.356 9.655 1.00 91.75 107 SER A N 1
ATOM 795 C CA . SER A 1 107 ? 7.161 -1.390 8.198 1.00 91.75 107 SER A CA 1
ATOM 796 C C . SER A 1 107 ? 8.474 -0.934 7.576 1.00 91.75 107 SER A C 1
ATOM 798 O O . SER A 1 107 ? 9.133 -0.031 8.093 1.00 91.75 107 SER A O 1
ATOM 800 N N . THR A 1 108 ? 8.883 -1.585 6.491 1.00 90.94 108 THR A N 1
ATOM 801 C CA . THR A 1 108 ? 10.025 -1.199 5.650 1.00 90.94 108 THR A CA 1
ATOM 802 C C . THR A 1 108 ? 9.855 -1.825 4.270 1.00 90.94 108 THR A C 1
ATOM 804 O O . THR A 1 108 ? 9.507 -3.003 4.170 1.00 90.94 108 THR A O 1
ATOM 807 N N . GLY A 1 109 ? 10.118 -1.049 3.212 1.00 83.75 109 GLY A N 1
ATOM 808 C CA . GLY A 1 109 ? 10.055 -1.517 1.822 1.00 83.75 109 GLY A CA 1
ATOM 809 C C . GLY A 1 109 ? 8.704 -2.139 1.475 1.00 83.75 109 GLY A C 1
ATOM 810 O O . GLY A 1 109 ? 8.658 -3.310 1.108 1.00 83.75 109 GLY A O 1
ATOM 811 N N . GLY A 1 110 ? 7.615 -1.411 1.743 1.00 84.69 110 GLY A N 1
ATOM 812 C CA . GLY A 1 110 ? 6.250 -1.844 1.428 1.00 84.69 110 GLY A CA 1
ATOM 813 C C . GLY A 1 110 ? 5.726 -3.029 2.245 1.00 84.69 110 GLY A C 1
ATOM 814 O O . GLY A 1 110 ? 4.596 -3.445 2.039 1.00 84.69 110 GLY A O 1
ATOM 815 N N . ARG A 1 111 ? 6.497 -3.584 3.188 1.00 89.31 111 ARG A N 1
ATOM 816 C CA . ARG A 1 111 ? 6.122 -4.780 3.959 1.00 89.31 111 ARG A CA 1
ATOM 817 C C . ARG A 1 111 ? 6.018 -4.477 5.434 1.00 89.31 111 ARG A C 1
ATOM 819 O O . ARG A 1 111 ? 6.766 -3.658 5.961 1.00 89.31 111 ARG A O 1
ATOM 826 N N . CYS A 1 112 ? 5.132 -5.196 6.114 1.00 92.56 112 CYS A N 1
ATOM 827 C CA . CYS A 1 112 ? 4.836 -4.964 7.517 1.00 92.56 112 CYS A CA 1
ATOM 828 C C . CYS A 1 112 ? 4.971 -6.245 8.348 1.00 92.56 112 CYS A C 1
ATOM 830 O O . CYS A 1 112 ? 4.604 -7.336 7.914 1.00 92.56 112 CYS A O 1
ATOM 832 N N . TRP A 1 113 ? 5.502 -6.133 9.561 1.00 92.44 113 TRP A N 1
ATOM 833 C CA . TRP A 1 113 ? 5.637 -7.250 10.494 1.00 92.44 113 TRP A CA 1
ATOM 834 C C . TRP A 1 113 ? 5.440 -6.790 11.932 1.00 92.44 113 TRP A C 1
ATOM 836 O O . TRP A 1 113 ? 5.574 -5.612 12.258 1.00 92.44 113 TRP A O 1
ATOM 846 N N . ARG A 1 114 ? 5.130 -7.734 12.817 1.00 91.25 114 ARG A N 1
ATOM 847 C CA . ARG A 1 114 ? 4.964 -7.472 14.248 1.00 91.25 114 ARG A CA 1
ATOM 848 C C . ARG A 1 114 ? 6.288 -7.626 15.000 1.00 91.25 114 ARG A C 1
ATOM 850 O O . ARG A 1 114 ? 7.102 -8.474 14.650 1.00 91.25 114 ARG A O 1
ATOM 857 N N . THR A 1 115 ? 6.499 -6.823 16.044 1.00 86.00 115 THR A N 1
ATOM 858 C CA . THR A 1 115 ? 7.786 -6.764 16.768 1.00 86.00 115 THR A CA 1
ATOM 859 C C . THR A 1 115 ? 7.851 -7.502 18.094 1.00 86.00 115 THR A C 1
ATOM 861 O O . THR A 1 115 ? 8.948 -7.833 18.535 1.00 86.00 115 THR A O 1
ATOM 864 N N . THR A 1 116 ? 6.728 -7.755 18.765 1.00 86.06 116 THR A N 1
ATOM 865 C CA . THR A 1 116 ? 6.786 -8.429 20.064 1.00 86.06 116 THR A CA 1
ATOM 866 C C . THR A 1 116 ? 7.229 -9.912 19.899 1.00 86.06 116 THR A C 1
ATOM 868 O O . THR A 1 116 ? 7.167 -10.459 18.786 1.00 86.06 116 THR A O 1
ATOM 871 N N . PRO A 1 117 ? 7.722 -10.597 20.946 1.00 86.88 117 PRO A N 1
ATOM 872 C CA . PRO A 1 117 ? 8.160 -12.000 20.854 1.00 86.88 117 PRO A CA 1
ATOM 873 C C . PRO A 1 117 ? 7.008 -13.007 20.650 1.00 86.88 117 PRO A C 1
ATOM 875 O O . PRO A 1 117 ? 5.892 -12.772 21.112 1.00 86.88 117 PRO A O 1
ATOM 878 N N . GLY A 1 118 ? 7.246 -14.109 19.924 1.00 86.69 118 GLY A N 1
ATOM 879 C CA . GLY A 1 118 ? 6.266 -15.191 19.652 1.00 86.69 118 GLY A CA 1
ATOM 880 C C . GLY A 1 118 ? 5.274 -14.935 18.500 1.00 86.69 118 GLY A C 1
ATOM 881 O O . GLY A 1 118 ? 4.665 -15.852 17.965 1.00 86.69 118 GLY A O 1
ATOM 882 N N . CYS A 1 119 ? 5.156 -13.677 18.090 1.00 89.06 119 CYS A N 1
ATOM 883 C CA . CYS A 1 119 ? 4.455 -13.134 16.927 1.00 89.06 119 CYS A CA 1
ATOM 884 C C . CYS A 1 119 ? 5.064 -13.441 15.557 1.00 89.06 119 CYS A C 1
ATOM 886 O O . CYS A 1 119 ? 5.943 -12.683 15.156 1.00 89.06 119 CYS A O 1
ATOM 888 N N . LEU A 1 120 ? 4.616 -14.453 14.807 1.00 88.62 120 LEU A N 1
ATOM 889 C CA . LEU A 1 120 ? 5.162 -14.722 13.461 1.00 88.62 120 LEU A CA 1
ATOM 890 C C . LEU A 1 120 ? 4.389 -14.056 12.310 1.00 88.62 120 LEU A C 1
ATOM 892 O O . LEU A 1 120 ? 4.756 -14.232 11.147 1.00 88.62 120 LEU A O 1
ATOM 896 N N . ARG A 1 121 ? 3.337 -13.278 12.602 1.00 90.94 121 ARG A N 1
ATOM 897 C CA . ARG A 1 121 ? 2.528 -12.621 11.566 1.00 90.94 121 ARG A CA 1
ATOM 898 C C . ARG A 1 121 ? 3.340 -11.577 10.791 1.00 90.94 121 ARG A C 1
ATOM 900 O O . ARG A 1 121 ? 4.000 -10.709 11.371 1.00 90.94 121 ARG A O 1
ATOM 907 N N . ARG A 1 122 ? 3.245 -11.662 9.463 1.00 93.19 122 ARG A N 1
ATOM 908 C CA . ARG A 1 122 ? 3.866 -10.762 8.485 1.00 93.19 122 ARG A CA 1
ATOM 909 C C . ARG A 1 122 ? 2.880 -10.492 7.358 1.00 93.19 122 ARG A C 1
ATOM 911 O O . ARG A 1 122 ? 2.071 -11.356 7.026 1.00 93.19 122 ARG A O 1
ATOM 918 N N . TRP A 1 123 ? 2.986 -9.316 6.763 1.00 93.31 123 TRP A N 1
ATOM 919 C CA . TRP A 1 123 ? 2.169 -8.874 5.644 1.00 93.31 123 TRP A CA 1
ATOM 920 C C . TRP A 1 123 ? 3.080 -8.416 4.514 1.00 93.31 123 TRP A C 1
ATOM 922 O O . TRP A 1 123 ? 4.021 -7.652 4.733 1.00 93.31 123 TRP A O 1
ATOM 932 N N . GLN A 1 124 ? 2.767 -8.866 3.301 1.00 90.88 124 GLN A N 1
ATOM 933 C CA . GLN A 1 124 ? 3.468 -8.457 2.080 1.00 90.88 124 GLN A CA 1
ATOM 934 C C . GLN A 1 124 ? 3.008 -7.083 1.562 1.00 90.88 124 GLN A C 1
ATOM 936 O O . GLN A 1 124 ? 3.216 -6.764 0.405 1.00 90.88 124 GLN A O 1
ATOM 941 N N . HIS A 1 125 ? 2.348 -6.296 2.411 1.00 90.62 125 HIS A N 1
ATOM 942 C CA . HIS A 1 125 ? 1.909 -4.932 2.140 1.00 90.62 125 HIS A CA 1
ATOM 943 C C . HIS A 1 125 ? 2.106 -4.071 3.390 1.00 90.62 125 HIS A C 1
ATOM 945 O O . HIS A 1 125 ? 2.265 -4.591 4.508 1.00 90.62 125 HIS A O 1
ATOM 951 N N . ASN A 1 126 ? 2.076 -2.749 3.213 1.00 90.94 126 ASN A N 1
ATOM 952 C CA . ASN A 1 126 ? 2.292 -1.781 4.277 1.00 90.94 126 ASN A CA 1
ATOM 953 C C . ASN A 1 126 ? 1.027 -1.613 5.120 1.00 90.94 126 ASN A C 1
ATOM 955 O O . ASN A 1 126 ? 0.415 -0.552 5.167 1.00 90.94 126 ASN A O 1
ATOM 959 N N . ARG A 1 127 ? 0.663 -2.666 5.849 1.00 93.25 127 ARG A N 1
ATOM 960 C CA . ARG A 1 127 ? -0.511 -2.680 6.723 1.00 93.25 127 ARG A CA 1
ATOM 961 C C . ARG A 1 127 ? -0.552 -1.512 7.715 1.00 93.25 127 ARG A C 1
ATOM 963 O O . ARG A 1 127 ? -1.631 -1.055 8.060 1.00 93.25 127 ARG A O 1
ATOM 970 N N . LEU A 1 128 ? 0.603 -1.045 8.190 1.00 93.06 128 LEU A N 1
ATOM 971 C CA . LEU A 1 128 ? 0.682 0.102 9.098 1.00 93.06 128 LEU A CA 1
ATOM 972 C C . LEU A 1 128 ? 0.276 1.423 8.416 1.00 93.06 128 LEU A C 1
ATOM 974 O O . LEU A 1 128 ? -0.216 2.316 9.092 1.00 93.06 128 LEU A O 1
ATOM 978 N N . GLY A 1 129 ? 0.488 1.551 7.104 1.00 91.31 129 GLY A N 1
ATOM 979 C CA . GLY A 1 129 ? 0.093 2.724 6.316 1.00 91.31 129 GLY A CA 1
ATOM 980 C C . GLY A 1 129 ? -1.288 2.619 5.661 1.00 91.31 129 GLY A C 1
ATOM 981 O O . GLY A 1 129 ? -1.764 3.611 5.123 1.00 91.31 129 GLY A O 1
ATOM 982 N N . GLU A 1 130 ? -1.924 1.447 5.699 1.00 92.56 130 GLU A N 1
ATOM 983 C CA . GLU A 1 130 ? -3.249 1.206 5.121 1.00 92.56 130 GLU A CA 1
ATOM 984 C C . GLU A 1 130 ? -4.348 1.279 6.208 1.00 92.56 130 GLU A C 1
ATOM 986 O O . GLU A 1 130 ? -4.105 0.864 7.348 1.00 92.56 130 GLU A O 1
ATOM 991 N N . PRO A 1 131 ? -5.576 1.736 5.882 1.00 95.19 131 PRO A N 1
ATOM 992 C CA . PRO A 1 131 ? -6.724 1.655 6.782 1.00 95.19 131 PRO A CA 1
ATOM 993 C C . PRO A 1 131 ? -6.944 0.244 7.322 1.00 95.19 131 PRO A C 1
ATOM 995 O O . PRO A 1 131 ? -6.791 -0.752 6.611 1.00 95.19 131 PRO A O 1
ATOM 998 N N . CYS A 1 132 ? -7.360 0.147 8.583 1.00 94.75 132 CYS A N 1
ATOM 999 C CA . CYS A 1 132 ? -7.569 -1.142 9.220 1.00 94.75 132 CYS A CA 1
ATOM 1000 C C . CYS A 1 132 ? -8.642 -1.955 8.479 1.00 94.75 132 CYS A C 1
ATOM 1002 O O . CYS A 1 132 ? -9.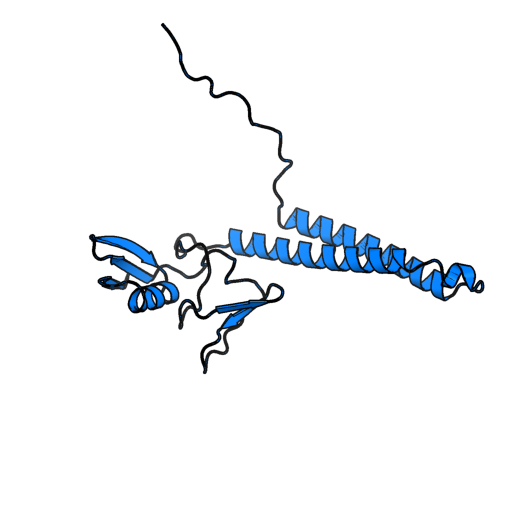742 -1.470 8.200 1.00 94.75 132 CYS A O 1
ATOM 1004 N N . ALA A 1 133 ? -8.307 -3.207 8.165 1.00 93.44 133 ALA A N 1
ATOM 1005 C CA . ALA A 1 133 ? -9.186 -4.148 7.472 1.00 93.44 133 ALA A CA 1
ATOM 1006 C C . ALA A 1 133 ? -9.840 -5.176 8.415 1.00 93.44 133 ALA A C 1
ATOM 1008 O O . ALA A 1 133 ? -10.628 -6.005 7.963 1.00 93.44 133 ALA A O 1
ATOM 1009 N N . GLU A 1 134 ? -9.503 -5.149 9.709 1.00 94.50 134 GLU A N 1
ATOM 1010 C CA . GLU A 1 134 ? -10.083 -6.064 10.697 1.00 94.50 134 GLU A CA 1
ATOM 1011 C C . GLU A 1 134 ? -11.535 -5.692 11.005 1.00 94.50 134 GLU A C 1
ATOM 1013 O O . GLU A 1 134 ? -11.845 -4.499 11.051 1.00 94.50 134 GLU A O 1
ATOM 1018 N N . PRO A 1 135 ? -12.413 -6.676 11.256 1.00 95.25 135 PRO A N 1
ATOM 1019 C CA . PRO A 1 135 ? -13.791 -6.402 11.638 1.00 95.25 135 PRO A CA 1
ATOM 1020 C C . PRO A 1 135 ? -13.852 -5.685 12.991 1.00 95.25 135 PRO A C 1
ATOM 1022 O O . PRO A 1 135 ? -13.017 -5.921 13.870 1.00 95.25 135 PRO A O 1
ATOM 1025 N N . VAL A 1 136 ? -14.852 -4.824 13.167 1.00 96.88 136 VAL A N 1
ATOM 1026 C CA . VAL A 1 136 ? -15.196 -4.283 14.485 1.00 96.88 136 VAL A CA 1
ATOM 1027 C C . VAL A 1 136 ? -15.649 -5.416 15.405 1.00 96.88 136 VAL A C 1
ATOM 1029 O O . VAL A 1 136 ? -16.433 -6.276 15.014 1.00 96.88 136 VAL A O 1
ATOM 1032 N N . THR A 1 137 ? -15.126 -5.433 16.627 1.00 96.62 137 THR A N 1
ATOM 1033 C CA . THR A 1 137 ? -15.449 -6.455 17.638 1.00 96.62 137 THR A CA 1
ATOM 1034 C C . THR A 1 137 ? -15.651 -5.868 19.030 1.00 96.62 137 THR A C 1
ATOM 1036 O O . THR A 1 137 ? -16.078 -6.580 19.933 1.00 96.62 137 THR A O 1
ATOM 1039 N N . HIS A 1 138 ? -15.351 -4.583 19.235 1.00 97.44 138 HIS A N 1
ATOM 1040 C CA . HIS A 1 138 ? -15.458 -3.921 20.529 1.00 97.44 138 HIS A CA 1
ATOM 1041 C C . HIS A 1 138 ? -15.959 -2.486 20.383 1.00 97.44 138 HIS A C 1
ATOM 1043 O O . HIS A 1 138 ? -15.563 -1.779 19.467 1.00 97.44 138 HIS A O 1
ATOM 1049 N N . ARG A 1 139 ? -16.748 -2.028 21.351 1.00 98.00 139 ARG A N 1
ATOM 1050 C CA . ARG A 1 139 ? -17.042 -0.623 21.633 1.00 98.00 139 ARG A CA 1
ATOM 1051 C C . ARG A 1 139 ? -16.038 -0.122 22.668 1.00 98.00 139 ARG A C 1
ATOM 1053 O O . ARG A 1 139 ? -16.002 -0.634 23.788 1.00 98.00 139 ARG A O 1
ATOM 1060 N N . VAL A 1 140 ? -15.243 0.882 22.325 1.00 97.44 140 VAL A N 1
ATOM 1061 C CA . VAL A 1 140 ? -14.402 1.617 23.279 1.00 97.44 140 VAL A CA 1
ATOM 1062 C C . VAL A 1 140 ? -15.124 2.901 23.646 1.00 97.44 140 VAL A C 1
ATOM 1064 O O . VAL A 1 140 ? -15.455 3.670 22.755 1.00 97.44 140 VAL A O 1
ATOM 1067 N N . VAL A 1 141 ? -15.389 3.110 24.935 1.00 97.69 141 VAL A N 1
ATOM 1068 C CA . VAL A 1 141 ? -16.010 4.326 25.479 1.00 97.69 141 VAL A CA 1
ATOM 1069 C C . VAL A 1 141 ? -14.973 5.056 26.318 1.00 97.69 141 VAL A C 1
ATOM 1071 O O . VAL A 1 141 ? -14.430 4.446 27.238 1.00 97.69 141 VAL A O 1
ATOM 1074 N N . ASP A 1 142 ? -14.679 6.313 26.010 1.00 94.19 142 ASP A N 1
ATOM 1075 C CA . ASP A 1 142 ? -13.710 7.117 26.755 1.00 94.19 142 ASP A CA 1
ATOM 1076 C C . ASP A 1 142 ? -14.258 7.610 28.110 1.00 94.19 142 ASP A C 1
ATOM 1078 O O . ASP A 1 142 ? -15.352 7.233 28.547 1.00 94.19 142 ASP A O 1
ATOM 1082 N N . ALA A 1 143 ? -13.457 8.414 28.814 1.00 93.62 143 ALA A N 1
ATOM 1083 C CA . ALA A 1 143 ? -13.811 8.947 30.127 1.00 93.62 143 ALA A CA 1
ATOM 1084 C C . ALA A 1 143 ? -14.977 9.954 30.079 1.00 93.62 143 ALA A C 1
ATOM 1086 O O . ALA A 1 143 ? -15.706 10.076 31.066 1.00 93.62 143 ALA A O 1
ATOM 1087 N N . ASP A 1 144 ? -15.170 10.625 28.942 1.00 94.12 144 ASP A N 1
ATOM 1088 C CA . ASP A 1 144 ? -16.232 11.608 28.710 1.00 94.12 144 ASP A CA 1
ATOM 1089 C C . ASP A 1 144 ? -17.534 10.948 28.213 1.00 94.12 144 ASP A C 1
ATOM 1091 O O . ASP A 1 144 ? -18.593 11.576 28.166 1.00 94.12 144 ASP A O 1
ATOM 1095 N N . GLY A 1 145 ? -17.486 9.648 27.911 1.00 93.50 145 GLY A N 1
ATOM 1096 C CA . GLY A 1 145 ? -18.625 8.846 27.478 1.00 93.50 145 GLY A CA 1
ATOM 1097 C C . GLY A 1 145 ? -18.790 8.759 25.960 1.00 93.50 145 GLY A C 1
ATOM 1098 O O . GLY A 1 145 ? -19.753 8.133 25.504 1.00 93.50 145 GLY A O 1
ATOM 1099 N N . GLU A 1 146 ? -17.875 9.332 25.175 1.00 95.44 146 GLU A N 1
ATOM 1100 C CA . GLU A 1 146 ? -17.855 9.183 23.721 1.00 95.44 146 GLU A CA 1
ATOM 1101 C C . GLU A 1 146 ? -17.357 7.783 23.348 1.00 95.44 146 GLU A C 1
ATOM 1103 O O . GLU A 1 146 ? -16.514 7.202 24.032 1.00 95.44 146 GLU A O 1
ATOM 1108 N N . GLY A 1 147 ? -17.923 7.186 22.293 1.00 95.75 147 GLY A N 1
ATOM 1109 C CA . GLY A 1 147 ? -17.626 5.801 21.944 1.00 95.75 147 GLY A CA 1
ATOM 1110 C C . GLY A 1 147 ? -17.343 5.560 20.470 1.00 95.75 147 GLY A C 1
ATOM 1111 O O . GLY A 1 147 ? -18.064 6.057 19.606 1.00 95.75 147 GLY A O 1
ATOM 1112 N N . ILE A 1 148 ? -16.346 4.714 20.211 1.00 96.75 148 ILE A N 1
ATOM 1113 C CA . ILE A 1 148 ? -15.914 4.269 18.885 1.00 96.75 148 ILE A CA 1
ATOM 1114 C C . ILE A 1 148 ? -15.851 2.740 18.826 1.00 96.75 148 ILE A C 1
ATOM 1116 O O . ILE A 1 148 ? -15.406 2.082 19.769 1.00 96.75 148 ILE A O 1
ATOM 1120 N N . ASP A 1 149 ? -16.295 2.170 17.709 1.00 97.81 149 ASP A N 1
ATOM 1121 C CA . ASP A 1 149 ? -16.257 0.727 17.484 1.00 97.81 149 ASP A CA 1
ATOM 1122 C C . ASP A 1 149 ? -14.926 0.361 16.814 1.00 97.81 149 ASP A C 1
ATOM 1124 O O . ASP A 1 149 ? -14.579 0.906 15.768 1.00 97.81 149 ASP A O 1
ATOM 1128 N N . LEU A 1 150 ? -14.161 -0.543 17.424 1.00 97.06 150 LEU A N 1
ATOM 1129 C CA . LEU A 1 150 ? -12.805 -0.922 17.029 1.00 97.06 150 LEU A CA 1
ATOM 1130 C C . LEU A 1 150 ? -12.683 -2.440 16.862 1.00 97.06 150 LEU A C 1
ATOM 1132 O O . LEU A 1 150 ? -13.450 -3.219 17.431 1.00 97.06 150 LEU A O 1
ATOM 1136 N N . CYS A 1 151 ? -11.684 -2.874 16.092 1.00 96.81 151 CYS A N 1
ATOM 1137 C CA . CYS A 1 151 ? -11.274 -4.277 16.080 1.00 96.81 151 CYS A CA 1
ATOM 1138 C C . CYS A 1 151 ? -10.528 -4.658 17.363 1.00 96.81 151 CYS A C 1
ATOM 1140 O O . CYS A 1 151 ? -10.094 -3.796 18.126 1.00 96.81 151 CYS A O 1
ATOM 1142 N N . ASP A 1 152 ? -10.305 -5.959 17.550 1.00 95.50 152 ASP A N 1
ATOM 1143 C CA . ASP A 1 152 ? -9.623 -6.516 18.724 1.00 95.50 152 ASP A CA 1
ATOM 1144 C C . ASP A 1 152 ? -8.240 -5.887 18.963 1.00 95.50 152 ASP A C 1
ATOM 1146 O O . ASP A 1 152 ? -7.938 -5.424 20.061 1.00 95.50 152 ASP A O 1
ATOM 1150 N N . GLY A 1 153 ? -7.435 -5.746 17.904 1.00 94.81 153 GLY A N 1
ATOM 1151 C CA . GLY A 1 153 ? -6.105 -5.145 17.999 1.00 94.81 153 GLY A CA 1
ATOM 1152 C C . GLY A 1 153 ? -6.130 -3.685 18.470 1.00 94.81 153 GLY A C 1
ATOM 1153 O O . GLY A 1 153 ? -5.361 -3.308 19.354 1.00 94.81 153 GLY A O 1
ATOM 1154 N N . HIS A 1 154 ? -7.015 -2.855 17.912 1.00 96.62 154 HIS A N 1
ATOM 1155 C CA . HIS A 1 154 ? -7.134 -1.448 18.320 1.00 96.62 154 HIS A CA 1
ATOM 1156 C C . HIS A 1 154 ? -7.812 -1.290 19.683 1.00 96.62 154 HIS A C 1
ATOM 1158 O O . HIS A 1 154 ? -7.444 -0.401 20.443 1.00 96.62 154 HIS A O 1
ATOM 1164 N N . ALA A 1 155 ? -8.737 -2.178 20.038 1.00 95.81 155 ALA A N 1
ATOM 1165 C CA . ALA A 1 155 ? -9.338 -2.218 21.365 1.00 95.81 155 ALA A CA 1
ATOM 1166 C C . ALA A 1 155 ? -8.320 -2.618 22.449 1.00 95.81 155 ALA A C 1
ATOM 1168 O O . ALA A 1 155 ? -8.328 -2.059 23.548 1.00 95.81 155 ALA A O 1
ATOM 1169 N N . ALA A 1 156 ? -7.412 -3.550 22.145 1.00 92.75 156 ALA A N 1
ATOM 1170 C CA . ALA A 1 156 ? -6.311 -3.919 23.029 1.00 92.75 156 ALA A CA 1
ATOM 1171 C C . ALA A 1 156 ? -5.341 -2.749 23.248 1.00 92.75 156 ALA A C 1
ATOM 1173 O O . ALA A 1 156 ? -4.943 -2.498 24.384 1.00 92.75 156 ALA A O 1
ATOM 1174 N N . ASP A 1 157 ? -5.009 -2.009 22.188 1.00 92.25 157 ASP A N 1
ATOM 1175 C CA . ASP A 1 157 ? -4.176 -0.807 22.279 1.00 92.25 157 ASP A CA 1
ATOM 1176 C C . ASP A 1 157 ? -4.849 0.298 23.112 1.00 92.25 157 ASP A C 1
ATOM 1178 O O . ASP A 1 157 ? -4.247 0.844 24.039 1.00 92.25 157 ASP A O 1
AT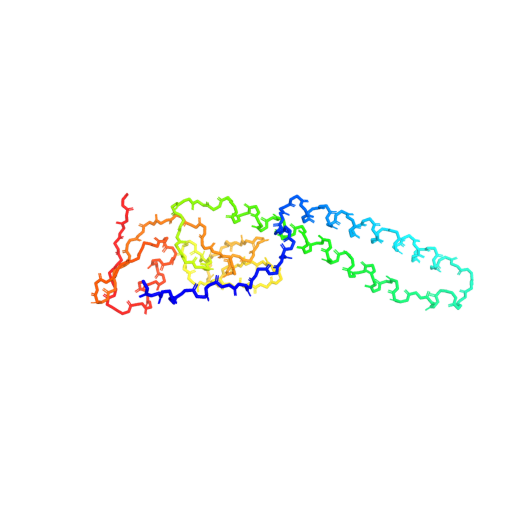OM 1182 N N . ALA A 1 158 ? -6.137 0.548 22.861 1.00 93.25 158 ALA A N 1
ATOM 1183 C CA . ALA A 1 158 ? -6.944 1.493 23.624 1.00 93.25 158 ALA A CA 1
ATOM 1184 C C . ALA A 1 158 ? -6.981 1.153 25.121 1.00 93.25 158 ALA A C 1
ATOM 1186 O O . ALA A 1 158 ? -6.827 2.041 25.954 1.00 93.25 158 ALA A O 1
ATOM 1187 N N . ARG A 1 159 ? -7.118 -0.131 25.480 1.00 91.31 159 ARG A N 1
ATOM 1188 C CA . ARG A 1 159 ? -7.125 -0.586 26.882 1.00 91.31 159 ARG A CA 1
ATOM 1189 C C . ARG A 1 159 ? -5.836 -0.233 27.632 1.00 91.31 159 ARG A C 1
ATOM 1191 O O . ARG A 1 159 ? -5.875 -0.057 28.846 1.00 91.31 159 ARG A O 1
ATOM 1198 N N . VAL A 1 160 ? -4.704 -0.176 26.932 1.00 90.25 160 VAL A N 1
ATOM 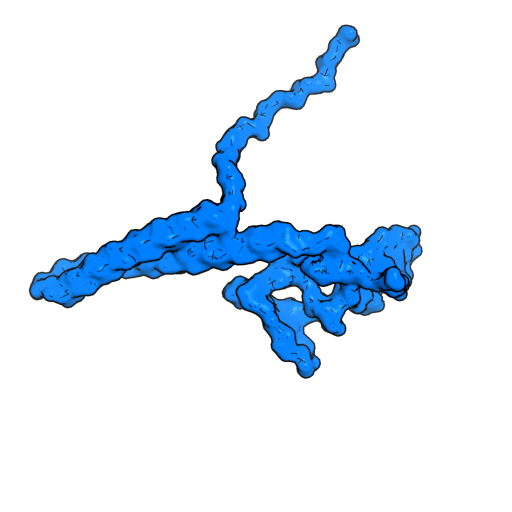1199 C CA . VAL A 1 160 ? -3.394 0.121 27.528 1.00 90.25 160 VAL A CA 1
ATOM 1200 C C . VAL A 1 160 ? -3.153 1.626 27.617 1.00 90.25 160 VAL A C 1
ATOM 1202 O O . VAL A 1 160 ? -2.599 2.092 28.611 1.00 90.25 160 VAL A O 1
ATOM 1205 N N . HIS A 1 161 ? -3.557 2.382 26.595 1.00 90.56 161 HIS A N 1
ATOM 1206 C CA . HIS A 1 161 ? -3.131 3.774 26.432 1.00 90.56 161 HIS A CA 1
ATOM 1207 C C . HIS A 1 161 ? -4.214 4.822 26.733 1.00 90.56 161 HIS A C 1
ATOM 1209 O O . HIS A 1 161 ? -3.869 5.969 27.017 1.00 90.56 161 HIS A O 1
ATOM 1215 N N . LEU A 1 162 ? -5.505 4.468 26.712 1.00 92.00 162 LEU A N 1
ATOM 1216 C CA . LEU A 1 162 ? -6.598 5.399 27.013 1.00 92.00 162 LEU A CA 1
ATOM 1217 C C . LEU A 1 162 ? -7.023 5.294 28.482 1.00 92.00 162 LEU A C 1
ATOM 1219 O O . LEU A 1 162 ? -7.704 4.356 28.902 1.00 92.00 162 LEU A O 1
ATOM 1223 N N . ILE A 1 163 ? -6.631 6.292 29.272 1.00 92.31 163 ILE A N 1
ATOM 1224 C CA . ILE A 1 163 ? -6.951 6.369 30.701 1.00 92.31 163 ILE A CA 1
ATOM 1225 C C . ILE A 1 163 ? -8.462 6.543 30.885 1.00 92.31 163 ILE A C 1
ATOM 1227 O O . ILE A 1 163 ? -9.071 7.433 30.301 1.00 92.31 163 ILE A O 1
ATOM 1231 N N . GLY A 1 164 ? -9.064 5.700 31.727 1.00 92.25 164 GLY A N 1
ATOM 1232 C CA . GLY A 1 164 ? -10.496 5.763 32.037 1.00 92.25 164 GLY A CA 1
ATOM 1233 C C . GLY A 1 164 ? -11.410 5.172 30.961 1.00 92.25 164 GLY A C 1
ATOM 1234 O O . GLY A 1 164 ? -12.622 5.133 31.169 1.00 92.25 164 GLY A O 1
ATOM 1235 N N . ALA A 1 165 ? -10.860 4.665 29.853 1.00 94.44 165 ALA A N 1
ATOM 1236 C CA . ALA A 1 165 ? -11.659 4.042 28.811 1.00 94.44 165 ALA A CA 1
ATOM 1237 C C . ALA A 1 165 ? -12.218 2.678 29.249 1.00 94.44 165 ALA A C 1
ATOM 1239 O O . ALA A 1 165 ? -11.550 1.869 29.899 1.00 94.44 165 ALA A O 1
ATOM 1240 N N . ARG A 1 166 ? -13.453 2.392 28.836 1.00 96.62 166 ARG A N 1
ATOM 1241 C CA . ARG A 1 166 ? -14.099 1.082 28.964 1.00 96.62 166 ARG A CA 1
ATOM 1242 C C . ARG A 1 166 ? -14.127 0.401 27.606 1.00 96.62 166 ARG A C 1
ATOM 1244 O O . ARG A 1 166 ? -14.598 0.977 26.634 1.00 96.62 166 ARG A O 1
ATOM 1251 N N . VAL A 1 167 ? -13.674 -0.847 27.558 1.00 96.56 167 VAL A N 1
ATOM 1252 C CA . VAL A 1 167 ? -13.672 -1.668 26.341 1.00 96.56 167 VAL A CA 1
ATOM 1253 C C . VAL A 1 167 ? -14.712 -2.772 26.489 1.00 96.56 167 VAL A C 1
ATOM 1255 O O . VAL A 1 167 ? -14.589 -3.615 27.376 1.00 96.56 167 VAL A O 1
ATOM 1258 N N . ILE A 1 168 ? -15.728 -2.759 25.630 1.00 97.19 168 ILE A N 1
ATOM 1259 C CA . ILE A 1 168 ? -16.921 -3.606 25.717 1.00 97.19 168 ILE A CA 1
ATOM 1260 C C . ILE A 1 168 ? -17.005 -4.456 24.438 1.00 97.19 168 ILE A C 1
ATOM 1262 O O . ILE A 1 168 ? -17.040 -3.875 23.358 1.00 97.19 168 ILE A O 1
ATOM 1266 N N . PRO A 1 169 ? -17.031 -5.797 24.505 1.00 96.56 169 PRO A N 1
ATOM 1267 C CA . PRO A 1 169 ? -17.211 -6.639 23.319 1.00 96.56 169 PRO A CA 1
ATOM 1268 C C . PRO A 1 169 ? -18.551 -6.384 22.611 1.00 96.56 169 PRO A C 1
ATOM 1270 O O . PRO A 1 169 ? -19.578 -6.211 23.267 1.00 96.56 169 PRO A O 1
ATOM 1273 N N . LEU A 1 170 ? -18.531 -6.390 21.279 1.00 93.75 170 LEU A N 1
ATOM 1274 C CA . LEU A 1 170 ? -19.707 -6.402 20.411 1.00 93.75 170 LEU A CA 1
ATOM 1275 C C . LEU A 1 170 ? -19.974 -7.866 20.042 1.00 93.75 170 LEU A C 1
ATOM 1277 O O . LEU A 1 170 ? -19.135 -8.508 19.415 1.00 93.75 170 LEU A O 1
ATOM 1281 N N . SER A 1 171 ? -21.087 -8.405 20.538 1.00 76.50 171 SER A N 1
ATOM 1282 C CA . SER A 1 171 ? -21.534 -9.791 20.330 1.00 76.50 171 SER A CA 1
ATOM 1283 C C . SER A 1 171 ? -21.901 -10.087 18.884 1.00 76.50 171 SER A C 1
ATOM 1285 O O . SER A 1 171 ? -22.616 -9.229 18.316 1.00 76.50 171 SER A O 1
#

pLDDT: mean 88.3, std 15.01, range [33.22, 98.44]

Radius of gyration: 24.75 Å; Cα contacts (8 Å, |Δi|>4): 248; chains: 1; bounding box: 68×55×63 Å

Solvent-accessible surface area (backbone atoms only — not comparable to full-atom values): 9589 Å² total; per-residue (Å²): 142,78,89,89,77,91,84,74,86,89,78,77,84,71,70,86,74,91,44,42,68,54,27,43,53,50,16,52,51,27,44,51,52,21,50,55,43,49,54,50,48,56,52,33,69,67,43,88,49,69,70,53,45,66,65,44,69,69,51,55,53,48,27,54,51,23,46,52,50,19,52,54,25,44,55,48,19,53,48,51,50,53,62,71,65,47,52,93,60,29,16,76,47,68,40,31,56,37,66,91,64,5,87,40,64,47,73,61,92,58,24,21,36,48,70,61,86,96,53,82,62,69,41,95,40,42,43,60,76,32,58,24,64,49,53,49,39,25,40,39,27,43,70,89,66,54,71,48,61,23,16,60,8,56,45,53,38,40,68,76,71,42,78,71,44,46,80,40,79,57,131

Sequence (171 aa):
MGDANSSGQYGAARGPWMTPARARELAATAADLYRQLHEADLARDADPDPARRRAGWRLDVAAGGLQSAAEELLDTADELIRLAARRADACPMPWGACPEHGATLRSTGGRCWRTTPGCLRRWQHNRLGEPCAEPVTHRVVDADGEGIDLCDGHAADARVHLIGARVIPLS

Secondary structure (DSSP, 8-state):
-------------PPPPP-HHHHHHHHHHHHHHHHHHHHHHHHHHT-S-HHHHHTTHHHHHHHHHHHHHHHHHHHHHHHHHHHHT--TTB---SS--BTTTBS-EEEETTEEEE-STT---EESS-TTTSPP-SBP-EEEE-TTS-EEEE-HHHHHHHHHHSTT-EEEE--

Foldseek 3Di:
DDDDDPPDDDCDDDDDDDALVNLQVLLVVLVVVLVVLVVVLVVQCVDPDPVSVVPRPVSVVSSVVSNVSSVVSNLVSVLNVVQVPADPQFFQAQAEADLAAAPQWDDDPQWIAGDDPPGPDIGSGRRRRGGGRAGFFKWKAAQVGDIGTGHNRNLVVCVVPGPRIDIGTDD

Mean predicted aligned error: 8.13 Å

Organism: Geodermatophilus obscurus (strain ATCC 25078 / DSM 43160 / JCM 3152 / CCUG 61914 / KCC A-0152 / KCTC 9177 / NBRC 13315 / NRRL B-3577 / G-20) (NCBI:txid526225)